Protein AF-A0A0B6WXB0-F1 (afdb_monomer_lite)

Organism: NCBI:txid454194

Foldseek 3Di:
DVVLVVQLVVLLVQLLVQLVPDDDDNVVSNVSSVVSSCVSNVVVVVVVVVVVPDDD

Radius of gyration: 13.61 Å; chains: 1; bounding box: 36×22×34 Å

Secondary structure (DSSP, 8-state):
-HHHHHHHHHHHHHHHHHHHHS-S-HHHHHHHHHHHHHHHHHHHHHHHHHHHTS--

Structure (mmCIF, N/CA/C/O backbone):
data_AF-A0A0B6WXB0-F1
#
_entry.id   AF-A0A0B6WXB0-F1
#
loop_
_atom_site.group_PDB
_atom_site.id
_atom_site.type_symbol
_atom_site.label_atom_id
_atom_site.label_alt_id
_atom_site.label_comp_id
_atom_site.label_asym_id
_atom_site.label_entity_id
_atom_site.label_seq_id
_atom_site.pdbx_PDB_ins_code
_atom_site.Cartn_x
_atom_site.Cartn_y
_atom_site.Cartn_z
_atom_site.occupancy
_atom_site.B_iso_or_equiv
_atom_site.auth_seq_id
_atom_site.auth_comp_id
_atom_site.auth_asym_id
_atom_site.auth_atom_id
_atom_site.pdbx_PDB_model_num
ATOM 1 N N . MET A 1 1 ? 6.380 -15.333 -13.436 1.00 62.84 1 MET A N 1
ATOM 2 C CA . MET A 1 1 ? 5.184 -15.115 -12.579 1.00 62.84 1 MET A CA 1
ATOM 3 C C . MET A 1 1 ? 5.472 -15.188 -11.075 1.00 62.84 1 MET A C 1
ATOM 5 O O . MET A 1 1 ? 4.922 -14.378 -10.343 1.00 62.84 1 MET A O 1
ATOM 9 N N . ARG A 1 2 ? 6.353 -16.083 -10.593 1.00 84.38 2 ARG A N 1
ATOM 10 C CA . ARG A 1 2 ? 6.675 -16.222 -9.154 1.00 84.38 2 ARG A CA 1
ATOM 11 C C . ARG A 1 2 ? 7.143 -14.923 -8.473 1.00 84.38 2 ARG A C 1
ATOM 13 O O . ARG A 1 2 ? 6.671 -14.614 -7.390 1.00 84.38 2 ARG A O 1
ATOM 20 N N . HIS A 1 3 ? 8.005 -14.138 -9.125 1.00 79.31 3 HIS A N 1
ATOM 21 C CA . HIS A 1 3 ? 8.511 -12.868 -8.576 1.00 79.31 3 HIS A CA 1
ATOM 22 C C . HIS A 1 3 ? 7.410 -11.825 -8.352 1.00 79.31 3 HIS A C 1
ATOM 24 O O . HIS A 1 3 ? 7.371 -11.184 -7.307 1.00 79.31 3 HIS A O 1
ATOM 30 N N . PHE A 1 4 ? 6.477 -11.711 -9.298 1.00 83.50 4 PHE A N 1
ATOM 31 C CA . PHE A 1 4 ? 5.335 -10.808 -9.180 1.00 83.50 4 PHE A CA 1
ATOM 32 C C . PHE A 1 4 ? 4.404 -11.215 -8.029 1.00 83.50 4 PHE A C 1
ATOM 34 O O . PHE A 1 4 ? 4.000 -10.372 -7.237 1.00 83.50 4 PHE A O 1
ATOM 41 N N . LEU A 1 5 ? 4.119 -12.514 -7.887 1.00 87.69 5 LEU A N 1
ATOM 42 C CA . LEU A 1 5 ? 3.301 -13.038 -6.787 1.00 87.69 5 LEU A CA 1
ATOM 43 C C . LEU A 1 5 ? 3.918 -12.765 -5.411 1.00 87.69 5 LEU A C 1
ATOM 45 O O . LEU A 1 5 ? 3.205 -12.382 -4.489 1.00 87.69 5 LEU A O 1
ATOM 49 N N . VAL A 1 6 ? 5.236 -12.929 -5.278 1.00 90.50 6 VAL A N 1
ATOM 50 C CA . VAL A 1 6 ? 5.950 -12.629 -4.028 1.00 90.50 6 VAL A CA 1
ATOM 51 C C . VAL A 1 6 ? 5.894 -11.133 -3.711 1.00 90.50 6 VAL A C 1
ATOM 53 O O . VAL A 1 6 ? 5.626 -10.775 -2.569 1.00 90.50 6 VAL A O 1
ATOM 56 N N . MET A 1 7 ? 6.076 -10.260 -4.709 1.00 89.00 7 MET A N 1
ATOM 57 C CA . MET A 1 7 ? 5.923 -8.811 -4.535 1.00 89.00 7 MET A CA 1
ATOM 58 C C . MET A 1 7 ? 4.500 -8.446 -4.099 1.00 89.00 7 MET A C 1
ATOM 60 O O . MET A 1 7 ? 4.336 -7.692 -3.146 1.00 89.00 7 MET A O 1
ATOM 64 N N . ALA A 1 8 ? 3.478 -9.009 -4.748 1.00 89.25 8 ALA A N 1
ATOM 65 C CA . ALA A 1 8 ? 2.083 -8.747 -4.409 1.00 89.25 8 ALA A CA 1
ATOM 66 C C . ALA A 1 8 ? 1.733 -9.222 -2.989 1.00 89.25 8 ALA A C 1
ATOM 68 O O . ALA A 1 8 ? 1.081 -8.494 -2.244 1.00 89.25 8 ALA A O 1
ATOM 69 N N . LEU A 1 9 ? 2.206 -10.404 -2.580 1.00 91.50 9 LEU A N 1
ATOM 70 C CA . LEU A 1 9 ? 2.031 -10.909 -1.214 1.00 91.50 9 LEU A CA 1
ATOM 71 C C . LEU A 1 9 ? 2.746 -10.035 -0.182 1.00 91.50 9 LEU A C 1
ATOM 73 O O . LEU A 1 9 ? 2.173 -9.730 0.861 1.00 91.50 9 LEU A O 1
ATOM 77 N N . LEU A 1 10 ? 3.973 -9.606 -0.479 1.00 90.25 10 LEU A N 1
ATOM 78 C CA . LEU A 1 10 ? 4.740 -8.722 0.392 1.00 90.25 10 LEU A CA 1
ATOM 79 C C . LEU A 1 10 ? 4.049 -7.362 0.540 1.00 90.25 10 LEU A C 1
ATOM 81 O O . LEU A 1 10 ? 3.853 -6.891 1.657 1.00 90.25 10 LEU A O 1
ATOM 85 N N . ALA A 1 11 ? 3.626 -6.758 -0.571 1.00 89.38 11 ALA A N 1
ATOM 86 C CA . ALA A 1 11 ? 2.888 -5.503 -0.566 1.00 89.38 11 ALA A CA 1
ATOM 87 C C . ALA A 1 11 ? 1.577 -5.635 0.221 1.00 89.38 11 ALA A C 1
ATOM 89 O O . ALA A 1 11 ? 1.229 -4.740 0.990 1.00 89.38 11 ALA A O 1
ATOM 90 N N . ALA A 1 12 ? 0.857 -6.752 0.066 1.00 89.94 12 ALA A N 1
ATOM 91 C CA . ALA A 1 12 ? -0.380 -7.011 0.799 1.00 89.94 12 ALA A CA 1
ATOM 92 C C . ALA A 1 12 ? -0.120 -7.139 2.304 1.00 89.94 12 ALA A C 1
ATOM 94 O O . ALA A 1 12 ? -0.827 -6.531 3.104 1.00 89.94 12 ALA A O 1
ATOM 95 N N . PHE A 1 13 ? 0.928 -7.867 2.692 1.00 92.25 13 PHE A N 1
ATOM 96 C CA . PHE A 1 13 ? 1.336 -7.998 4.087 1.00 92.25 13 PHE A CA 1
ATOM 97 C C . PHE A 1 13 ? 1.688 -6.639 4.704 1.00 92.25 13 PHE A C 1
ATOM 99 O O . PHE A 1 13 ? 1.167 -6.290 5.762 1.00 92.25 13 PHE A O 1
ATOM 106 N N . ILE A 1 14 ? 2.500 -5.835 4.015 1.00 89.75 14 ILE A N 1
ATOM 107 C CA . ILE A 1 14 ? 2.877 -4.490 4.463 1.00 89.75 14 ILE A CA 1
ATOM 108 C C . ILE A 1 14 ? 1.635 -3.598 4.579 1.00 89.75 14 ILE A C 1
ATOM 110 O O . ILE A 1 14 ? 1.450 -2.9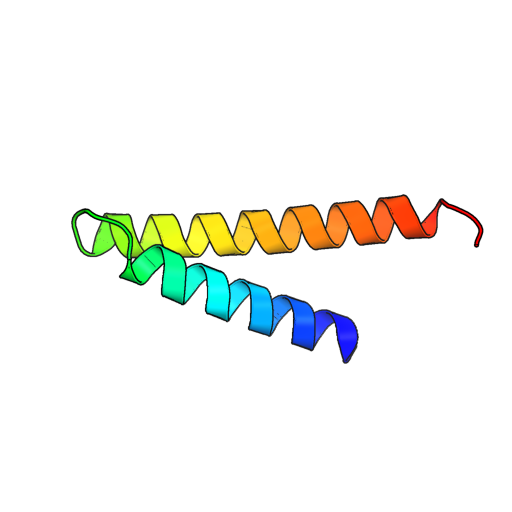56 5.608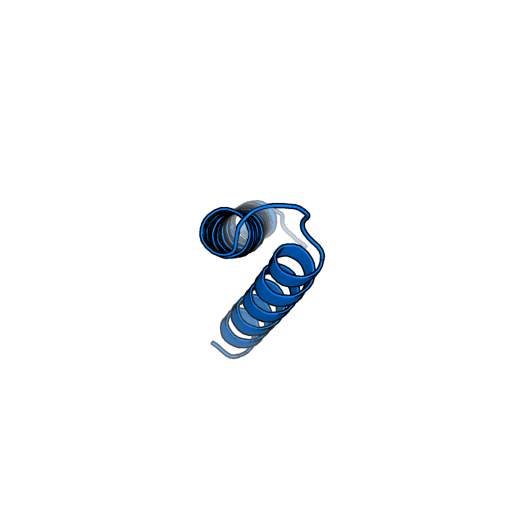 1.00 89.75 14 ILE A O 1
ATOM 114 N N . GLY A 1 15 ? 0.742 -3.605 3.586 1.00 87.62 15 GLY A N 1
ATOM 115 C CA . GLY A 1 15 ? -0.507 -2.839 3.631 1.00 87.62 15 GLY A CA 1
ATOM 116 C C . GLY A 1 15 ? -1.398 -3.220 4.817 1.00 87.62 15 GLY A C 1
ATOM 117 O O . GLY A 1 15 ? -1.936 -2.344 5.493 1.00 87.62 15 GLY A O 1
ATOM 118 N N . VAL A 1 16 ? -1.506 -4.514 5.132 1.00 89.25 16 VAL A N 1
ATOM 119 C CA . VAL A 1 16 ? -2.255 -4.997 6.302 1.00 89.25 16 VAL A CA 1
ATOM 120 C C . VAL A 1 16 ? -1.597 -4.552 7.608 1.00 89.25 16 VAL A C 1
ATOM 122 O O . VAL A 1 16 ? -2.293 -4.042 8.484 1.00 89.25 16 VAL A O 1
ATOM 125 N N . VAL A 1 17 ? -0.276 -4.697 7.744 1.00 90.81 17 VAL A N 1
ATOM 126 C CA . VAL A 1 17 ? 0.461 -4.306 8.959 1.00 90.81 17 VAL A CA 1
ATOM 127 C C . VAL A 1 17 ? 0.373 -2.797 9.189 1.00 90.81 17 VAL A C 1
ATOM 129 O O . VAL A 1 17 ? -0.013 -2.361 10.271 1.00 90.81 17 VAL A O 1
ATOM 132 N N . PHE A 1 18 ? 0.654 -1.987 8.168 1.00 86.62 18 PHE A N 1
ATOM 133 C CA . PHE A 1 18 ? 0.581 -0.529 8.263 1.00 86.62 18 PHE A CA 1
ATOM 134 C C . PHE A 1 18 ? -0.855 -0.038 8.478 1.00 86.62 18 PHE A C 1
ATOM 136 O O . PHE A 1 18 ? -1.078 0.874 9.272 1.00 86.62 18 PHE A O 1
ATOM 143 N N . GLY A 1 19 ? -1.845 -0.671 7.842 1.00 86.69 19 GLY A N 1
ATOM 144 C CA . GLY A 1 19 ? -3.262 -0.413 8.105 1.00 86.69 19 GLY A CA 1
ATOM 145 C C . GLY A 1 19 ? -3.658 -0.735 9.548 1.00 86.69 19 GLY A C 1
ATOM 146 O O . GLY A 1 19 ? -4.324 0.073 10.194 1.00 86.69 19 GLY A O 1
ATOM 147 N N . ALA A 1 20 ? -3.207 -1.869 10.088 1.00 85.75 20 ALA A N 1
ATOM 148 C CA . ALA A 1 20 ? -3.492 -2.286 11.461 1.00 85.75 20 ALA A CA 1
ATOM 149 C C . ALA A 1 20 ? -2.834 -1.378 12.514 1.00 85.75 20 ALA A C 1
ATOM 151 O O . ALA A 1 20 ? -3.451 -1.094 13.539 1.00 85.75 20 ALA A O 1
ATOM 152 N N . VAL A 1 21 ? -1.614 -0.902 12.247 1.00 87.56 21 VAL A N 1
ATOM 153 C CA . VAL A 1 21 ? -0.872 0.016 13.129 1.00 87.56 21 VAL A CA 1
ATOM 154 C C . VAL A 1 21 ? -1.372 1.461 13.006 1.00 87.56 21 VAL A C 1
ATOM 156 O O . VAL A 1 21 ? -1.205 2.249 13.935 1.00 87.56 21 VAL A O 1
ATOM 159 N N . SER A 1 22 ? -2.020 1.828 11.896 1.00 84.94 22 SER A N 1
ATOM 160 C CA . SER A 1 22 ? -2.530 3.189 11.710 1.00 84.94 22 SER A CA 1
ATOM 161 C C . SER A 1 22 ? -3.595 3.562 12.750 1.00 84.94 22 SER A C 1
ATOM 163 O O . SER A 1 22 ? -4.490 2.780 13.091 1.00 84.94 22 SER A O 1
ATOM 165 N N . TYR A 1 23 ? -3.499 4.788 13.262 1.00 71.75 23 TYR A N 1
ATOM 166 C CA . TYR A 1 23 ? -4.462 5.366 14.195 1.00 71.75 23 TYR A CA 1
ATOM 167 C C . TYR A 1 23 ? -5.634 5.987 13.423 1.00 71.75 23 TYR A C 1
ATOM 169 O O . TYR A 1 23 ? -5.419 6.733 12.473 1.00 71.75 23 TYR A O 1
ATOM 177 N N . GLY A 1 24 ? -6.872 5.680 13.821 1.00 81.88 24 GLY A N 1
ATOM 178 C CA . GLY A 1 24 ? -8.080 6.206 13.175 1.00 81.88 24 GLY A CA 1
ATOM 179 C C . GLY A 1 24 ? -9.297 5.298 13.339 1.00 81.88 24 GLY A C 1
ATOM 180 O O . GLY A 1 24 ? -9.274 4.308 14.069 1.00 81.88 24 GLY A O 1
ATOM 181 N N . THR A 1 25 ? -10.389 5.603 12.651 1.00 85.88 25 THR A N 1
ATOM 182 C CA . THR A 1 25 ? -11.559 4.718 12.567 1.00 85.88 25 THR A CA 1
ATOM 183 C C . THR A 1 25 ? -11.281 3.497 11.684 1.00 85.88 25 THR A C 1
ATOM 185 O O . THR A 1 25 ? -10.357 3.478 10.872 1.00 85.88 25 THR A O 1
ATOM 188 N N . ARG A 1 26 ? -12.085 2.431 11.816 1.00 83.19 26 ARG A N 1
ATOM 189 C CA . ARG A 1 26 ? -11.899 1.176 11.056 1.00 83.19 26 ARG A CA 1
ATOM 190 C C . ARG A 1 26 ? -11.844 1.407 9.536 1.00 83.19 26 ARG A C 1
ATOM 192 O O . ARG A 1 26 ? -11.078 0.733 8.856 1.00 83.19 26 ARG A O 1
ATOM 199 N N . GLY A 1 27 ? -12.603 2.379 9.023 1.00 85.88 27 GLY A N 1
ATOM 200 C CA . GLY A 1 27 ? -12.583 2.766 7.609 1.00 85.88 27 GLY A CA 1
ATOM 201 C C . GLY A 1 27 ? -11.287 3.460 7.179 1.00 85.88 27 GLY A C 1
ATOM 202 O O . GLY A 1 27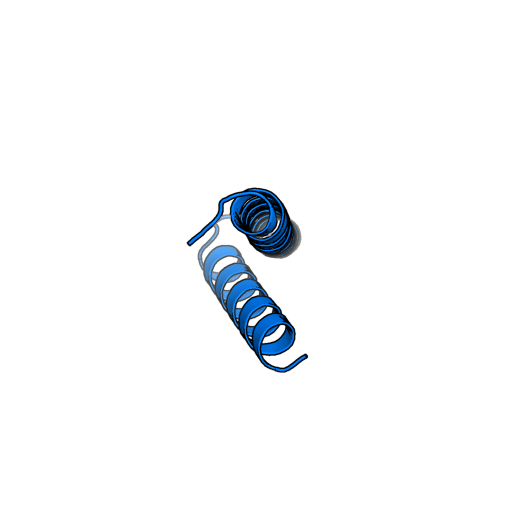 ? -10.750 3.145 6.118 1.00 85.88 27 GLY A O 1
ATOM 203 N N . GLU A 1 28 ? -10.738 4.348 8.011 1.00 86.94 28 GLU A N 1
ATOM 204 C CA . GLU A 1 28 ? -9.466 5.032 7.736 1.00 86.94 28 GLU A CA 1
ATOM 205 C C . GLU A 1 28 ? -8.296 4.050 7.713 1.00 86.94 28 GLU A C 1
ATOM 207 O O . GLU A 1 28 ? -7.462 4.118 6.812 1.00 86.94 28 GLU A O 1
ATOM 212 N N . ARG A 1 29 ? -8.296 3.068 8.623 1.00 86.81 29 ARG A N 1
ATOM 213 C CA . ARG A 1 29 ? -7.282 2.004 8.669 1.00 86.81 29 ARG A CA 1
ATOM 214 C C . ARG A 1 29 ? -7.262 1.154 7.401 1.00 86.81 29 ARG A C 1
ATOM 216 O O . ARG A 1 29 ? -6.197 0.878 6.851 1.00 86.81 29 ARG A O 1
ATOM 223 N N . VAL A 1 30 ? -8.441 0.767 6.905 1.00 88.81 30 VAL A N 1
ATOM 224 C CA . VAL A 1 30 ? -8.570 0.001 5.653 1.00 88.81 30 VAL A CA 1
ATOM 225 C C . VAL A 1 30 ? -8.122 0.841 4.461 1.00 88.81 30 VAL A C 1
ATOM 227 O O . VAL A 1 30 ? -7.334 0.372 3.643 1.00 88.81 30 VAL A O 1
ATOM 230 N N . ARG A 1 31 ? -8.567 2.099 4.374 1.00 90.56 31 ARG A N 1
ATOM 231 C CA . ARG A 1 31 ? -8.169 3.003 3.287 1.00 90.56 31 ARG A CA 1
ATOM 232 C C . ARG A 1 31 ? -6.659 3.245 3.277 1.00 90.56 31 ARG A C 1
ATOM 234 O O . ARG A 1 31 ? -6.061 3.275 2.204 1.00 90.56 31 ARG A O 1
ATOM 241 N N . TYR A 1 32 ? -6.051 3.383 4.453 1.00 89.44 32 TYR A N 1
ATOM 242 C CA . TYR A 1 32 ? -4.609 3.540 4.599 1.00 89.44 32 TYR A CA 1
ATOM 243 C C . TYR A 1 32 ? -3.857 2.287 4.140 1.00 89.44 32 TYR A C 1
ATOM 245 O O . TYR A 1 32 ? -2.962 2.392 3.305 1.00 89.44 32 TYR A O 1
ATOM 253 N N . GLY A 1 33 ? -4.273 1.098 4.585 1.00 87.62 33 GLY A N 1
ATOM 254 C CA . GLY A 1 33 ? -3.654 -0.157 4.153 1.00 87.62 33 GLY A CA 1
ATOM 255 C C . GLY A 1 33 ? -3.753 -0.398 2.642 1.00 87.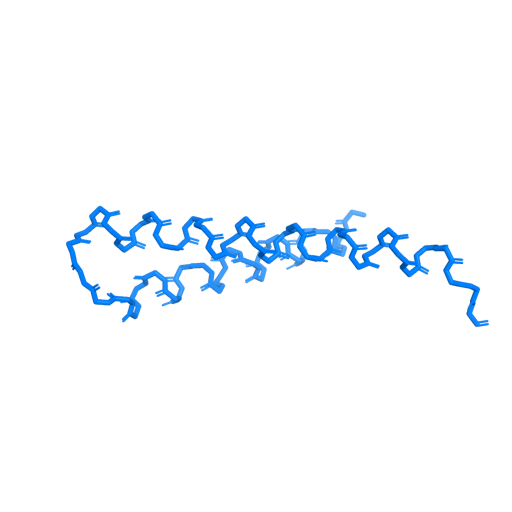62 33 GLY A C 1
ATOM 256 O O . GLY A 1 33 ? -2.768 -0.780 2.012 1.00 87.62 33 GLY A O 1
ATOM 257 N N . VAL A 1 34 ? -4.909 -0.100 2.036 1.00 91.56 34 VAL A N 1
ATOM 258 C CA . VAL A 1 34 ? -5.094 -0.175 0.574 1.00 91.56 34 VAL A CA 1
ATOM 259 C C . VAL A 1 34 ? -4.191 0.825 -0.148 1.00 91.56 34 VAL A C 1
ATOM 261 O O . VAL A 1 34 ? -3.588 0.480 -1.161 1.00 91.56 34 VAL A O 1
ATOM 264 N N . ARG A 1 35 ? -4.053 2.049 0.371 1.00 91.94 35 ARG A N 1
ATOM 265 C CA . ARG A 1 35 ? -3.160 3.056 -0.214 1.00 91.94 35 ARG A CA 1
ATOM 266 C C . ARG A 1 35 ? -1.703 2.593 -0.194 1.00 91.94 35 ARG A C 1
ATOM 268 O O . ARG A 1 35 ? -1.055 2.633 -1.233 1.00 91.94 35 ARG A O 1
ATOM 275 N N . VAL A 1 36 ? -1.228 2.096 0.947 1.00 90.31 36 VAL A N 1
ATOM 276 C CA . VAL A 1 36 ? 0.138 1.568 1.100 1.00 90.31 36 VAL A CA 1
ATOM 277 C C . VAL A 1 36 ? 0.386 0.400 0.141 1.00 90.31 36 VAL A C 1
ATOM 279 O O . VAL A 1 36 ? 1.435 0.345 -0.496 1.00 90.31 36 VAL A O 1
ATOM 282 N N . PHE A 1 37 ? -0.586 -0.504 -0.023 1.00 90.88 37 PHE A N 1
ATOM 283 C CA . PHE A 1 37 ? -0.499 -1.597 -0.995 1.00 90.88 37 PHE A CA 1
ATOM 284 C C . PHE A 1 37 ? -0.308 -1.084 -2.430 1.00 90.88 37 PHE A C 1
ATOM 286 O O . PHE A 1 37 ? 0.587 -1.544 -3.140 1.00 90.88 37 PHE A O 1
ATOM 293 N N . VAL A 1 38 ? -1.135 -0.122 -2.852 1.00 92.88 38 VAL A N 1
ATOM 294 C CA . VAL A 1 38 ? -1.065 0.460 -4.200 1.00 92.88 38 VAL A CA 1
ATOM 295 C C . VAL A 1 38 ? 0.254 1.202 -4.413 1.00 92.88 38 VAL A C 1
ATOM 297 O O . VAL A 1 38 ? 0.860 1.051 -5.470 1.00 92.88 38 VAL A O 1
ATOM 300 N N . GLU A 1 39 ? 0.731 1.949 -3.415 1.00 91.81 39 GLU A N 1
ATOM 301 C CA . GLU A 1 39 ? 2.023 2.641 -3.469 1.00 91.81 39 GLU A CA 1
ATOM 302 C C . GLU A 1 39 ? 3.180 1.641 -3.627 1.00 91.81 39 GLU A C 1
ATOM 304 O O . GLU A 1 39 ? 4.005 1.802 -4.525 1.00 91.81 39 GLU A O 1
ATOM 309 N N . PHE A 1 40 ? 3.202 0.556 -2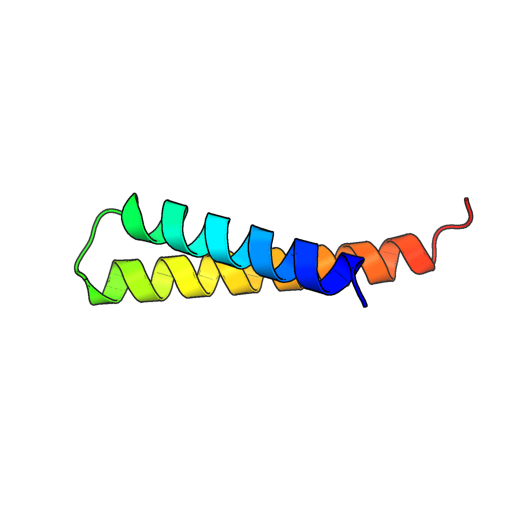.847 1.00 89.88 40 PHE A N 1
ATOM 310 C CA . PHE A 1 40 ? 4.228 -0.487 -2.966 1.00 89.88 40 PHE A CA 1
ATOM 311 C C . PHE A 1 40 ? 4.206 -1.199 -4.322 1.00 89.88 40 PHE A C 1
ATOM 313 O O . PHE A 1 40 ? 5.257 -1.402 -4.931 1.00 89.88 40 PHE A O 1
ATOM 320 N N . MET A 1 41 ? 3.020 -1.560 -4.816 1.00 90.94 41 MET A N 1
ATOM 321 C CA . MET A 1 41 ? 2.864 -2.186 -6.131 1.00 90.94 41 MET A CA 1
ATOM 322 C C . MET A 1 41 ? 3.287 -1.242 -7.259 1.00 90.94 41 MET A C 1
ATOM 324 O O . MET A 1 41 ? 3.996 -1.654 -8.177 1.00 90.94 41 MET A O 1
ATOM 328 N N . GLY A 1 42 ? 2.885 0.028 -7.182 1.00 91.94 42 GLY A N 1
ATOM 329 C CA . GLY A 1 42 ? 3.219 1.047 -8.172 1.00 91.94 42 GLY A CA 1
ATOM 330 C C . GLY A 1 42 ? 4.717 1.326 -8.229 1.00 91.94 42 GLY A C 1
ATOM 331 O O . GLY A 1 42 ? 5.302 1.295 -9.309 1.00 91.94 42 GLY A O 1
ATOM 332 N N . VAL A 1 43 ? 5.356 1.520 -7.073 1.00 90.38 43 VAL A N 1
ATOM 333 C CA . VAL A 1 43 ? 6.809 1.730 -6.981 1.00 90.38 43 VAL A CA 1
ATOM 334 C C . VAL A 1 43 ? 7.569 0.494 -7.453 1.00 90.38 43 VAL A C 1
ATOM 336 O O . VAL A 1 43 ? 8.519 0.622 -8.220 1.00 90.38 43 VAL A O 1
ATOM 339 N N . GLY A 1 44 ? 7.132 -0.704 -7.062 1.00 87.12 44 GLY A N 1
ATOM 340 C CA . GLY A 1 44 ? 7.736 -1.960 -7.499 1.00 87.12 44 GLY A CA 1
ATOM 341 C C . GLY A 1 44 ? 7.688 -2.161 -9.016 1.00 87.12 44 GLY A C 1
ATOM 342 O O . GLY A 1 44 ? 8.688 -2.552 -9.616 1.00 87.12 44 GLY A O 1
ATOM 343 N N . LEU A 1 45 ? 6.554 -1.848 -9.649 1.00 88.88 45 LEU A N 1
ATOM 344 C CA . LEU A 1 45 ? 6.398 -1.908 -11.105 1.00 88.88 45 LEU A CA 1
ATOM 345 C C . LEU A 1 45 ? 7.192 -0.810 -11.819 1.00 88.88 45 LEU A C 1
ATOM 347 O O . LEU A 1 45 ? 7.825 -1.090 -12.833 1.00 88.88 45 LEU A O 1
ATOM 351 N N . ALA A 1 46 ? 7.198 0.411 -11.282 1.00 91.56 46 ALA A N 1
ATOM 352 C CA . ALA A 1 46 ? 7.982 1.515 -11.828 1.00 91.56 46 ALA A CA 1
ATOM 353 C C . ALA A 1 46 ? 9.485 1.211 -11.780 1.00 91.56 46 ALA A C 1
ATOM 355 O O . ALA A 1 46 ? 10.183 1.418 -12.768 1.00 91.56 46 ALA A O 1
ATOM 356 N N . LEU A 1 47 ? 9.973 0.653 -10.668 1.00 88.12 47 LEU A N 1
ATOM 357 C CA . LEU A 1 47 ? 11.349 0.176 -10.533 1.00 88.12 47 LEU A CA 1
ATOM 358 C C . LEU A 1 47 ? 11.646 -0.975 -11.487 1.00 88.12 47 LEU A C 1
ATOM 360 O O . LEU A 1 47 ? 12.685 -0.954 -12.133 1.00 88.12 47 LEU A O 1
ATOM 364 N N . ALA A 1 48 ? 10.754 -1.961 -11.606 1.00 86.44 48 ALA A N 1
ATOM 365 C CA . ALA A 1 48 ? 10.941 -3.066 -12.542 1.00 86.44 48 ALA A CA 1
ATOM 366 C C . ALA A 1 48 ? 11.033 -2.570 -13.993 1.00 86.44 48 ALA A C 1
ATOM 368 O O . ALA A 1 48 ? 11.873 -3.046 -14.749 1.00 86.44 48 ALA A O 1
ATOM 369 N N . TRP A 1 49 ? 10.205 -1.593 -14.364 1.00 88.38 49 TRP A N 1
ATOM 370 C CA . TRP A 1 49 ? 10.244 -0.957 -15.678 1.00 88.38 49 TRP A CA 1
ATOM 371 C C . TRP A 1 49 ? 11.525 -0.140 -15.889 1.00 88.38 49 TRP A C 1
ATOM 373 O O . TRP A 1 49 ? 12.174 -0.274 -16.922 1.00 88.38 49 TRP A O 1
ATOM 383 N N . LEU A 1 50 ? 11.929 0.656 -14.895 1.00 89.00 50 LEU A N 1
ATOM 384 C CA . LEU A 1 50 ? 13.144 1.467 -14.959 1.00 89.00 50 LEU A CA 1
ATOM 385 C C . LEU A 1 50 ? 14.405 0.593 -15.051 1.00 89.00 50 LEU A C 1
ATOM 387 O O . LEU A 1 50 ? 15.278 0.850 -15.873 1.00 89.00 50 LEU A O 1
ATOM 391 N N . LEU A 1 51 ? 14.480 -0.460 -14.234 1.00 85.25 51 LEU A N 1
ATOM 392 C CA . LEU A 1 51 ? 15.590 -1.412 -14.220 1.00 85.25 51 LEU A CA 1
ATOM 393 C C . LEU A 1 51 ? 15.617 -2.297 -15.464 1.00 85.25 51 LEU A C 1
ATOM 395 O O . LEU A 1 51 ? 16.693 -2.714 -15.866 1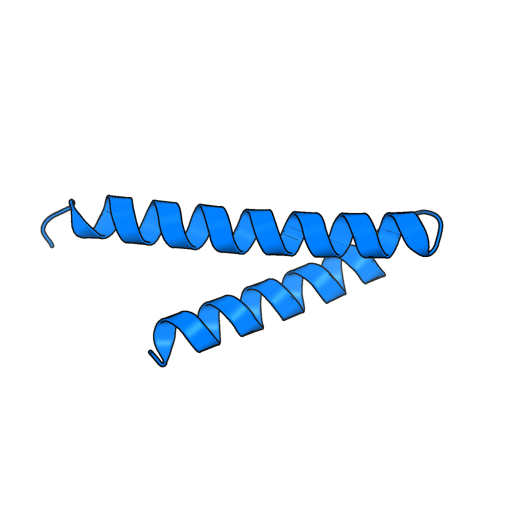.00 85.25 51 LEU A O 1
ATOM 399 N N . TYR A 1 52 ? 14.474 -2.555 -16.105 1.00 82.25 52 TYR A N 1
ATOM 400 C CA . TYR A 1 52 ? 14.448 -3.242 -17.398 1.00 82.25 52 TYR A CA 1
ATOM 401 C C . TYR A 1 52 ? 15.202 -2.457 -18.482 1.00 82.25 52 TYR A C 1
ATOM 403 O O . TYR A 1 52 ? 15.757 -3.054 -19.400 1.00 82.25 52 TYR A O 1
ATOM 411 N N . TRP A 1 53 ? 15.237 -1.125 -18.372 1.00 81.56 53 TRP A N 1
ATOM 412 C CA . TRP A 1 53 ? 15.953 -0.258 -19.309 1.00 81.56 53 TRP A CA 1
ATOM 413 C C . TRP A 1 53 ? 17.436 -0.069 -18.967 1.00 81.56 53 TRP A C 1
ATOM 415 O O . TRP A 1 53 ? 18.202 0.404 -19.806 1.00 81.56 53 TRP A O 1
ATOM 425 N N . LEU A 1 54 ? 17.850 -0.426 -17.748 1.00 73.25 54 LEU A N 1
ATOM 426 C CA . LEU A 1 54 ? 19.246 -0.376 -17.337 1.00 73.25 54 LEU A CA 1
ATOM 427 C C . LEU A 1 54 ? 19.936 -1.683 -17.768 1.00 73.25 54 LEU A C 1
ATOM 429 O O . LEU A 1 54 ? 19.526 -2.755 -17.318 1.00 73.25 54 LEU A O 1
ATOM 433 N N . PRO A 1 55 ? 20.966 -1.636 -18.629 1.00 64.12 55 PRO A N 1
ATOM 434 C CA . PRO A 1 55 ? 21.765 -2.821 -18.898 1.00 64.12 55 PRO A CA 1
ATOM 435 C C . PRO A 1 55 ? 22.488 -3.267 -17.610 1.00 64.12 55 PRO A C 1
ATOM 437 O O . PRO A 1 55 ? 22.815 -2.412 -16.781 1.00 64.12 55 PRO A O 1
ATOM 440 N N . PRO A 1 56 ? 22.692 -4.584 -17.422 1.00 63.97 56 PRO A N 1
ATOM 441 C CA . PRO A 1 56 ? 23.395 -5.128 -16.262 1.00 63.97 56 PRO A CA 1
ATOM 442 C C . PRO A 1 56 ? 24.868 -4.708 -16.202 1.00 63.97 56 PRO A C 1
ATOM 444 O O . PRO A 1 56 ? 25.471 -4.479 -17.277 1.00 63.97 56 PRO A O 1
#

Sequence (56 aa):
MRHFLVMALLAAFIGVVFGAVSYGTRGERVRYGVRVFVEFMGVGLALAWLLYWLPP

pLDDT: mean 86.25, std 6.78, range [62.84, 92.88]